Protein AF-A0A3Q0SW64-F1 (afdb_monomer_lite)

Radius of gyration: 23.89 Å; chains: 1; bounding box: 40×80×43 Å

Structure (mmCIF, N/CA/C/O backbone):
data_AF-A0A3Q0SW64-F1
#
_entry.id   AF-A0A3Q0SW64-F1
#
loop_
_atom_site.group_PDB
_atom_site.id
_atom_site.type_symbol
_atom_site.label_atom_id
_atom_site.label_alt_id
_atom_site.label_comp_id
_atom_site.label_asym_id
_atom_site.label_entity_id
_atom_site.label_seq_id
_atom_site.pdbx_PDB_ins_code
_atom_site.Cartn_x
_atom_site.Cartn_y
_atom_site.Cartn_z
_atom_site.occupancy
_atom_site.B_iso_or_equiv
_atom_site.auth_seq_id
_atom_site.auth_comp_id
_atom_site.auth_asym_id
_atom_site.auth_atom_id
_atom_site.pdbx_PDB_model_num
ATOM 1 N N . VAL A 1 1 ? -3.469 65.722 23.971 1.00 38.22 1 VAL A N 1
ATOM 2 C CA . VAL A 1 1 ? -4.704 65.169 23.361 1.00 38.22 1 VAL A CA 1
ATOM 3 C C . VAL A 1 1 ? -4.324 64.656 21.973 1.00 38.22 1 VAL A C 1
ATOM 5 O O . VAL A 1 1 ? -4.214 65.448 21.057 1.00 38.22 1 VAL A O 1
ATOM 8 N N . VAL A 1 2 ? -3.628 63.518 21.892 1.00 38.12 2 VAL A N 1
ATOM 9 C CA . VAL A 1 2 ? -4.150 62.167 21.581 1.00 38.12 2 VAL A CA 1
ATOM 10 C C . VAL A 1 2 ? -5.033 62.142 20.322 1.00 38.12 2 VAL A C 1
ATOM 12 O O . VAL A 1 2 ? -6.051 62.822 20.286 1.00 38.12 2 VAL A O 1
ATOM 15 N N . ARG A 1 3 ? -4.676 61.239 19.392 1.00 42.00 3 ARG A N 1
ATOM 16 C CA . ARG A 1 3 ? -5.424 60.717 18.222 1.00 42.00 3 ARG A CA 1
ATOM 17 C C . ARG A 1 3 ? -5.114 61.346 16.858 1.00 42.00 3 ARG A C 1
ATOM 19 O O . ARG A 1 3 ? -5.845 62.200 16.375 1.00 42.00 3 ARG A O 1
ATOM 26 N N . LYS A 1 4 ? -4.108 60.788 16.174 1.00 42.66 4 LYS A N 1
ATOM 27 C CA . LYS A 1 4 ? -4.166 60.560 14.717 1.00 42.66 4 LYS A CA 1
ATOM 28 C C . LYS A 1 4 ? -3.189 59.450 14.310 1.00 42.66 4 LYS A C 1
ATOM 30 O O . LYS A 1 4 ? -2.171 59.694 13.684 1.00 42.66 4 LYS A O 1
ATOM 35 N N . PHE A 1 5 ? -3.462 58.231 14.772 1.00 42.81 5 PHE A N 1
ATOM 36 C CA . PHE A 1 5 ? -2.655 57.042 14.458 1.00 42.81 5 PHE A CA 1
ATOM 37 C C . PHE A 1 5 ? -3.532 55.791 14.294 1.00 42.81 5 PHE A C 1
ATOM 39 O O . PHE A 1 5 ? -3.153 54.701 14.697 1.00 42.81 5 PHE A O 1
ATOM 46 N N . GLN A 1 6 ? -4.746 55.953 13.757 1.00 43.88 6 GLN A N 1
ATOM 47 C CA . GLN A 1 6 ? -5.730 54.869 13.736 1.00 43.88 6 GLN A CA 1
ATOM 48 C C . GLN A 1 6 ? -6.630 54.893 12.491 1.00 43.88 6 GLN A C 1
ATOM 50 O O . GLN A 1 6 ? -7.815 54.659 12.625 1.00 43.88 6 GLN A O 1
ATOM 55 N N . ASP A 1 7 ? -6.108 55.169 11.291 1.00 44.50 7 ASP A N 1
ATOM 56 C CA . ASP A 1 7 ? -6.945 55.112 10.069 1.00 44.50 7 ASP A CA 1
ATOM 57 C C . ASP A 1 7 ? -6.323 54.328 8.899 1.00 44.50 7 ASP A C 1
ATOM 59 O O . ASP A 1 7 ? -6.926 54.220 7.839 1.00 44.50 7 ASP A O 1
ATOM 63 N N . TRP A 1 8 ? -5.137 53.731 9.067 1.00 40.88 8 TRP A N 1
ATOM 64 C CA . TRP A 1 8 ? -4.450 52.977 7.997 1.00 40.88 8 TRP A CA 1
ATOM 65 C C . TRP A 1 8 ? -4.261 51.483 8.301 1.00 40.88 8 TRP A C 1
ATOM 67 O O .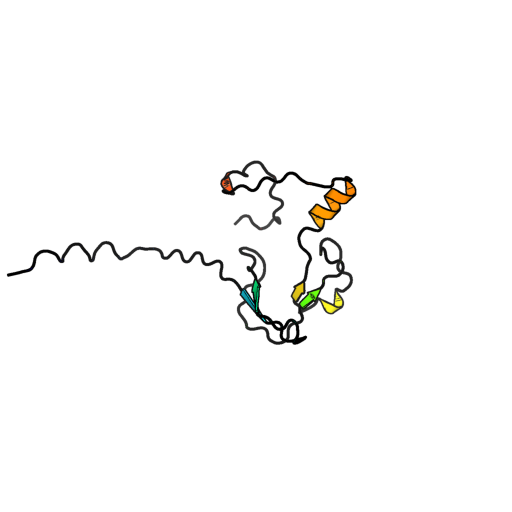 TRP A 1 8 ? -3.605 50.774 7.547 1.00 40.88 8 TRP A O 1
ATOM 77 N N . ILE A 1 9 ? -4.843 50.979 9.395 1.00 49.94 9 ILE A N 1
ATOM 78 C CA . ILE A 1 9 ? -4.679 49.576 9.826 1.00 49.94 9 ILE A CA 1
ATOM 79 C C . ILE A 1 9 ? -5.849 48.680 9.365 1.00 49.94 9 ILE A C 1
ATOM 81 O O . ILE A 1 9 ? -5.708 47.463 9.315 1.00 49.94 9 ILE A O 1
ATOM 85 N N . CYS A 1 10 ? -6.980 49.246 8.927 1.00 45.88 10 CYS A N 1
ATOM 86 C CA . CYS A 1 10 ? -8.183 48.459 8.610 1.00 45.88 10 CYS A CA 1
ATOM 87 C C . CYS A 1 10 ? -8.371 48.072 7.130 1.00 45.88 10 CYS A C 1
ATOM 89 O O . CYS A 1 10 ? -9.296 47.323 6.834 1.00 45.88 10 CYS A O 1
ATOM 91 N N . LEU A 1 11 ? -7.527 48.527 6.196 1.00 44.59 11 LEU A N 1
ATOM 92 C CA . LEU A 1 11 ? -7.726 48.269 4.754 1.00 44.59 11 LEU A CA 1
ATOM 93 C C . LEU A 1 11 ? -6.774 47.232 4.134 1.00 44.59 11 LEU A C 1
ATOM 95 O O . LEU A 1 11 ? -6.936 46.896 2.967 1.00 44.59 11 LEU A O 1
ATOM 99 N N . PHE A 1 12 ? -5.839 46.667 4.904 1.00 42.22 12 PHE A N 1
ATOM 100 C CA . PHE A 1 12 ? -4.892 45.650 4.412 1.00 42.22 12 PHE A CA 1
ATOM 101 C C . PHE A 1 12 ? -5.067 44.249 5.020 1.00 42.22 12 PHE A C 1
ATOM 103 O O . PHE A 1 12 ? -4.293 43.350 4.707 1.00 42.22 12 PHE A O 1
ATOM 110 N N . LEU A 1 13 ? -6.091 44.025 5.852 1.00 49.62 13 LEU A N 1
ATOM 111 C CA . LEU A 1 13 ? -6.306 42.734 6.528 1.00 49.62 13 LEU A CA 1
ATOM 112 C C . LEU A 1 13 ? -7.400 41.849 5.908 1.00 49.62 13 LEU A C 1
ATOM 114 O O . LEU A 1 13 ? -7.662 40.764 6.415 1.00 49.62 13 LEU A O 1
ATOM 118 N N . PHE A 1 14 ? -7.994 42.240 4.779 1.00 46.38 14 PHE A N 1
ATOM 119 C CA . PHE A 1 14 ? -8.958 41.405 4.052 1.00 46.38 14 PHE A CA 1
ATOM 120 C C . PHE A 1 14 ? -8.417 41.011 2.678 1.00 46.38 14 PHE A C 1
ATOM 122 O O . PHE A 1 14 ? -8.789 41.591 1.664 1.00 46.38 14 PHE A O 1
ATOM 129 N N . ARG A 1 15 ? -7.498 40.039 2.672 1.00 52.62 15 ARG A N 1
ATOM 130 C CA . ARG A 1 15 ? -7.284 39.007 1.633 1.00 52.62 15 ARG A CA 1
ATOM 131 C C . ARG A 1 15 ? -5.957 38.291 1.904 1.00 52.62 15 ARG A C 1
ATOM 133 O O . ARG A 1 15 ? -5.083 38.226 1.048 1.00 52.62 15 ARG A O 1
ATOM 140 N N . LEU A 1 16 ? -5.814 37.705 3.093 1.00 45.22 16 LEU A N 1
ATOM 141 C CA . LEU A 1 16 ? -5.035 36.474 3.153 1.00 45.22 16 LEU A CA 1
ATOM 142 C C . LEU A 1 16 ? -5.962 35.401 2.574 1.00 45.22 16 LEU A C 1
ATOM 144 O O . LEU A 1 16 ? -6.964 35.086 3.221 1.00 45.22 16 LEU A O 1
ATOM 148 N N . PRO A 1 17 ? -5.698 34.816 1.392 1.00 49.97 17 PRO A N 1
ATOM 149 C CA . PRO A 1 17 ? -6.119 33.447 1.239 1.00 49.97 17 PRO A CA 1
ATOM 150 C C . PRO A 1 17 ? -5.285 32.715 2.288 1.00 49.97 17 PRO A C 1
ATOM 152 O O . PRO A 1 17 ? -4.078 32.535 2.121 1.00 49.97 17 PRO A O 1
ATOM 155 N N . LEU A 1 18 ? -5.905 32.321 3.403 1.00 49.47 18 LEU A N 1
ATOM 156 C CA . LEU A 1 18 ? -5.464 31.095 4.047 1.00 49.47 18 LEU A CA 1
ATOM 157 C C . LEU A 1 18 ? -5.682 30.015 2.984 1.00 49.47 18 LEU A C 1
ATOM 159 O O . LEU A 1 18 ? -6.727 29.375 2.916 1.00 49.47 18 LEU A O 1
ATOM 163 N N . GLY A 1 19 ? -4.706 29.881 2.088 1.00 48.84 19 GLY A N 1
ATOM 164 C CA . GLY A 1 19 ? -4.472 28.675 1.331 1.00 48.84 19 GLY A CA 1
ATOM 165 C C . GLY A 1 19 ? -4.091 27.624 2.355 1.00 48.84 19 GLY A C 1
ATOM 166 O O . GLY A 1 19 ? -2.917 27.319 2.537 1.00 48.84 19 GLY A O 1
ATOM 167 N N . LEU A 1 20 ? -5.097 27.115 3.062 1.00 41.88 20 LEU A N 1
ATOM 168 C CA . LEU A 1 20 ? -5.070 25.851 3.771 1.00 41.88 20 LEU A CA 1
ATOM 169 C C . LEU A 1 20 ? -4.978 24.776 2.680 1.00 41.88 20 LEU A C 1
ATOM 171 O O . LEU A 1 20 ? -5.930 24.068 2.380 1.00 41.88 20 LEU A O 1
ATOM 175 N N . GLY A 1 21 ? -3.812 24.695 2.035 1.00 47.97 21 GLY A N 1
ATOM 176 C CA . GLY A 1 21 ? -3.375 23.507 1.320 1.00 47.97 21 GLY A CA 1
ATOM 177 C C . GLY A 1 21 ? -3.049 22.452 2.364 1.00 47.97 21 GLY A C 1
ATOM 178 O O . GLY A 1 21 ? -1.880 22.175 2.624 1.00 47.97 21 GLY A O 1
ATOM 179 N N . VAL A 1 22 ? -4.072 21.944 3.047 1.00 50.75 22 VAL A N 1
ATOM 180 C CA . VAL A 1 22 ? -3.895 20.901 4.050 1.00 50.75 22 VAL A CA 1
ATOM 181 C C . VAL A 1 22 ? -3.919 19.587 3.302 1.00 50.75 22 VAL A C 1
ATOM 183 O O . VAL A 1 22 ? -4.954 19.159 2.803 1.00 50.75 22 VAL A O 1
ATOM 186 N N . ASN A 1 23 ? -2.758 18.944 3.214 1.00 55.03 23 ASN A N 1
ATOM 187 C CA . ASN A 1 23 ? -2.723 17.497 3.071 1.00 55.03 23 ASN A CA 1
ATOM 188 C C . ASN A 1 23 ? -3.350 16.935 4.352 1.00 55.03 23 ASN A C 1
ATOM 190 O O . ASN A 1 23 ? -2.654 16.748 5.351 1.00 55.03 23 ASN A O 1
ATOM 194 N N . GLU A 1 24 ? -4.672 16.800 4.365 1.00 71.88 24 GLU A N 1
ATOM 195 C CA . GLU A 1 24 ? -5.421 16.331 5.523 1.00 71.88 24 GLU A CA 1
ATOM 196 C C . GLU A 1 24 ? -5.079 14.851 5.712 1.00 71.88 24 GLU A C 1
ATOM 198 O O . GLU A 1 24 ? -5.494 13.980 4.946 1.00 71.88 24 GLU A O 1
ATOM 203 N N . LEU A 1 25 ? -4.177 14.584 6.658 1.00 78.25 25 LEU A N 1
ATOM 204 C CA . LEU A 1 25 ? -3.781 13.226 6.999 1.00 78.25 25 LEU A CA 1
ATOM 205 C C . LEU A 1 25 ? -4.999 12.501 7.567 1.00 78.25 25 LEU A C 1
ATOM 207 O O . LEU A 1 25 ? -5.682 13.009 8.456 1.00 78.25 25 LEU A O 1
ATOM 211 N N . LEU A 1 26 ? -5.237 11.296 7.068 1.00 82.94 26 LEU A N 1
ATOM 212 C CA . LEU A 1 26 ? -6.186 10.367 7.654 1.00 82.94 26 LEU A CA 1
ATOM 213 C C . LEU A 1 26 ? -5.522 9.660 8.829 1.00 82.94 26 LEU A C 1
ATOM 215 O O . LEU A 1 26 ? -4.329 9.359 8.791 1.00 82.94 26 LEU A O 1
ATOM 219 N N . TYR A 1 27 ? -6.307 9.361 9.856 1.00 87.31 27 TYR A N 1
ATOM 220 C CA . TYR A 1 27 ? -5.854 8.598 11.009 1.00 87.31 27 TYR A CA 1
ATOM 221 C C . TYR A 1 27 ? -6.729 7.363 11.168 1.00 87.31 27 TYR A C 1
ATOM 223 O O . TYR A 1 27 ? -7.950 7.452 11.059 1.00 87.31 27 TYR A O 1
ATOM 231 N N . PHE A 1 28 ? -6.113 6.217 11.432 1.00 88.38 28 PHE A N 1
ATOM 232 C CA . PHE A 1 28 ? -6.829 4.977 11.713 1.00 88.38 28 PHE A CA 1
ATOM 233 C C . PHE A 1 28 ? -6.209 4.281 12.918 1.00 88.38 28 PHE A C 1
ATOM 235 O O . PHE A 1 28 ? -4.996 4.331 13.131 1.00 88.38 28 PHE A O 1
ATOM 242 N N . ARG A 1 29 ? -7.050 3.645 13.732 1.00 88.00 29 ARG A N 1
ATOM 243 C CA . ARG A 1 29 ? -6.626 2.899 14.916 1.00 88.00 29 ARG A CA 1
ATOM 244 C C . ARG A 1 29 ? -6.778 1.411 14.651 1.00 88.00 29 ARG A C 1
ATOM 246 O O . ARG A 1 29 ? -7.825 0.975 14.185 1.00 88.00 29 ARG A O 1
ATOM 253 N N . VAL A 1 30 ? -5.762 0.633 15.001 1.00 89.62 30 VAL A N 1
ATOM 254 C CA . VAL A 1 30 ? -5.890 -0.827 15.024 1.00 89.62 30 VAL A CA 1
ATOM 255 C C . VAL A 1 30 ? -6.569 -1.227 16.336 1.00 89.62 30 VAL A C 1
ATOM 257 O O . VAL A 1 30 ? -6.147 -0.805 17.408 1.00 89.62 30 VAL A O 1
ATOM 260 N N . ILE A 1 31 ? -7.664 -1.985 16.257 1.00 89.12 31 ILE A N 1
ATOM 261 C CA . ILE A 1 31 ? -8.439 -2.410 17.439 1.00 89.12 31 ILE A CA 1
ATOM 262 C C . ILE A 1 31 ? -7.957 -3.778 17.946 1.00 89.12 31 ILE A C 1
ATOM 264 O O . ILE A 1 31 ? -7.966 -4.026 19.148 1.00 89.12 31 ILE A O 1
ATOM 268 N N . SER A 1 32 ? -7.506 -4.657 17.046 1.00 89.25 32 SER A N 1
ATOM 269 C CA . SER A 1 32 ? -7.046 -6.011 17.366 1.00 89.25 32 SER A CA 1
ATOM 270 C C . SER A 1 32 ? -5.901 -6.438 16.436 1.00 89.25 32 SER A C 1
ATOM 272 O O . SER A 1 32 ? -5.980 -6.146 15.238 1.00 89.25 32 SER A O 1
ATOM 274 N N . PRO A 1 33 ? -4.870 -7.147 16.939 1.00 89.31 33 PRO A N 1
ATOM 275 C CA . PRO A 1 33 ? -4.636 -7.507 18.343 1.00 89.31 33 PRO A CA 1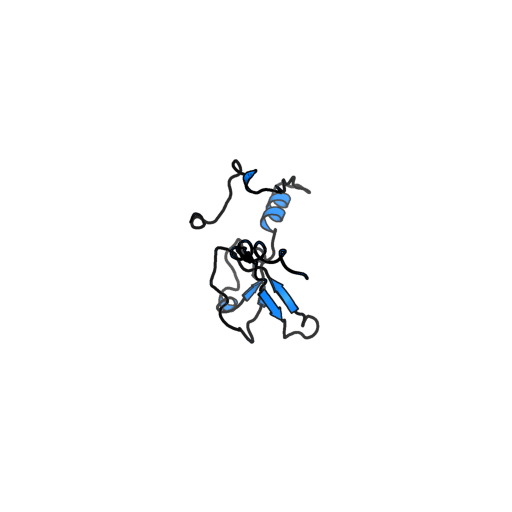
ATOM 276 C C . PRO A 1 33 ? -4.177 -6.307 19.193 1.00 89.31 33 PRO A C 1
ATOM 278 O O . PRO A 1 33 ? -3.603 -5.354 18.669 1.00 89.31 33 PRO A O 1
ATOM 281 N N . GLU A 1 34 ? -4.424 -6.356 20.508 1.00 84.25 34 GLU A N 1
ATOM 282 C CA . GLU A 1 34 ? -4.157 -5.238 21.438 1.00 84.25 34 GLU A CA 1
ATOM 283 C C . GLU A 1 34 ? -2.684 -4.787 21.428 1.00 84.25 34 GLU A C 1
ATOM 285 O O . GLU A 1 34 ? -2.397 -3.600 21.562 1.00 84.25 34 GLU A O 1
ATOM 290 N N . GLU A 1 35 ? -1.756 -5.711 21.163 1.00 86.25 35 GLU A N 1
ATOM 291 C CA . GLU A 1 35 ? -0.311 -5.454 21.095 1.00 86.25 35 GLU A CA 1
ATOM 292 C C . GLU A 1 35 ? 0.083 -4.403 20.044 1.00 86.25 35 GLU A C 1
ATOM 294 O O . GLU A 1 35 ? 1.045 -3.664 20.236 1.00 86.25 35 GLU A O 1
ATOM 299 N N . ILE A 1 36 ? -0.675 -4.295 18.949 1.00 85.38 36 ILE A N 1
ATOM 300 C CA . ILE A 1 36 ? -0.429 -3.314 17.880 1.00 85.38 36 ILE A CA 1
ATOM 301 C C . ILE A 1 36 ? -1.531 -2.255 17.800 1.00 85.38 36 ILE A C 1
ATOM 303 O O . ILE A 1 36 ? -1.687 -1.609 16.763 1.00 85.38 36 ILE A O 1
ATOM 307 N N . GLY A 1 37 ? -2.285 -2.067 18.888 1.00 85.00 37 GLY A N 1
ATOM 308 C CA . GLY A 1 37 ? -3.482 -1.229 18.972 1.00 85.00 37 GLY A CA 1
ATOM 309 C C . GLY A 1 37 ? -3.248 0.289 18.932 1.00 85.00 37 GLY A C 1
ATOM 310 O O . GLY A 1 37 ? -3.878 1.044 19.679 1.00 85.00 37 GLY A O 1
ATOM 311 N N . TYR A 1 38 ? -2.316 0.744 18.095 1.00 88.31 38 TYR A N 1
ATOM 312 C CA . TYR A 1 38 ? -1.880 2.131 17.977 1.00 88.31 38 TYR A CA 1
ATOM 313 C C . TYR A 1 38 ? -2.697 2.922 16.949 1.00 88.31 38 TYR A C 1
ATOM 315 O O . TYR A 1 38 ? -3.430 2.369 16.123 1.00 88.31 38 TYR A O 1
ATOM 323 N N . LEU A 1 39 ? -2.551 4.248 17.013 1.00 89.25 39 LEU A N 1
ATOM 324 C CA . LEU A 1 39 ? -3.049 5.175 16.005 1.00 89.25 39 LEU A CA 1
ATOM 325 C C . LEU A 1 39 ? -1.978 5.380 14.931 1.00 89.25 39 LEU A C 1
ATOM 327 O O . LEU A 1 39 ? -0.851 5.772 15.234 1.00 89.25 39 LEU A O 1
ATOM 331 N N . PHE A 1 40 ? -2.351 5.162 13.680 1.00 89.31 40 PHE A N 1
ATOM 332 C CA . PHE A 1 40 ? -1.500 5.346 12.514 1.00 89.31 40 PHE A CA 1
ATOM 333 C C . PHE A 1 40 ? -2.015 6.506 11.668 1.00 89.31 40 PHE A C 1
ATOM 335 O O . PHE A 1 40 ? -3.221 6.745 11.601 1.00 89.31 40 PHE A O 1
ATOM 342 N N . SER A 1 41 ? -1.099 7.214 11.007 1.00 88.81 41 SER A N 1
ATOM 343 C CA . SER A 1 41 ? -1.430 8.245 10.027 1.00 88.81 41 SER A CA 1
ATOM 344 C C . SER A 1 41 ? -1.202 7.739 8.604 1.00 88.81 41 SER A C 1
ATOM 346 O O . SER A 1 41 ? -0.259 6.997 8.319 1.00 88.81 41 SER A O 1
ATOM 348 N N . ALA A 1 42 ? -2.076 8.151 7.694 1.00 85.94 42 ALA A N 1
ATOM 349 C CA . ALA A 1 42 ? -2.008 7.842 6.278 1.00 85.94 42 ALA A CA 1
ATOM 350 C C . ALA A 1 42 ? -2.289 9.102 5.460 1.00 85.94 42 ALA A C 1
ATOM 352 O O . ALA A 1 42 ? -3.170 9.894 5.780 1.00 85.94 42 ALA A O 1
ATOM 353 N N . ALA A 1 43 ? -1.543 9.279 4.373 1.00 86.19 43 ALA A N 1
ATOM 354 C CA . ALA A 1 43 ? -1.839 10.315 3.397 1.00 86.19 43 ALA A CA 1
ATOM 355 C C . ALA A 1 43 ? -2.824 9.749 2.363 1.00 86.19 43 ALA A C 1
ATOM 357 O O . ALA A 1 43 ? -2.471 8.769 1.692 1.00 86.19 43 ALA A O 1
ATOM 358 N N . PRO A 1 44 ? -4.032 10.325 2.222 1.00 83.75 44 PRO A N 1
ATOM 359 C CA . PRO A 1 44 ? -4.923 9.945 1.142 1.00 83.75 44 PRO A CA 1
ATOM 360 C C . PRO A 1 44 ? -4.288 10.269 -0.208 1.00 83.75 44 PRO A C 1
ATOM 362 O O . PRO A 1 44 ? -3.441 11.156 -0.349 1.00 83.75 44 PRO A O 1
ATOM 365 N N . ALA A 1 45 ? -4.718 9.526 -1.217 1.00 81.00 45 ALA A N 1
ATOM 366 C CA . ALA A 1 45 ? -4.414 9.855 -2.591 1.00 81.00 45 ALA A CA 1
ATOM 367 C C . ALA A 1 45 ? -5.007 11.226 -2.932 1.00 81.00 45 ALA A C 1
ATOM 369 O O . ALA A 1 45 ? -6.177 11.487 -2.669 1.00 81.00 45 ALA A O 1
ATOM 370 N N . LYS A 1 46 ? -4.179 12.102 -3.502 1.00 74.94 46 LYS A N 1
ATOM 371 C CA . LYS A 1 46 ? -4.574 13.480 -3.795 1.00 74.94 46 LYS A CA 1
ATOM 372 C C . LYS A 1 46 ? -5.628 13.556 -4.905 1.00 74.94 46 LYS A C 1
ATOM 374 O O . LYS A 1 46 ? -6.595 14.293 -4.773 1.00 74.94 46 LYS A O 1
ATOM 379 N N . ASP A 1 47 ? -5.438 12.756 -5.957 1.00 72.19 47 ASP A N 1
ATOM 380 C CA . ASP A 1 47 ? -6.163 12.896 -7.228 1.00 72.19 47 ASP A CA 1
ATOM 381 C C . ASP A 1 47 ? -6.797 11.571 -7.709 1.00 72.19 47 ASP A C 1
ATOM 383 O O . ASP A 1 47 ? -7.200 11.445 -8.864 1.00 72.19 47 ASP A O 1
ATOM 387 N N . PHE A 1 48 ? -6.849 10.538 -6.860 1.00 75.38 48 PHE A N 1
ATOM 388 C CA . PHE A 1 48 ? -7.445 9.247 -7.221 1.00 75.38 48 PHE A CA 1
ATOM 389 C C . PHE A 1 48 ? -8.111 8.553 -6.029 1.00 75.38 48 PHE A C 1
ATOM 391 O O . PHE A 1 48 ? -7.732 8.765 -4.883 1.00 75.38 48 PHE A O 1
ATOM 398 N N . GLY A 1 49 ? -9.076 7.676 -6.312 1.00 76.12 49 GLY A N 1
ATOM 399 C CA . GLY A 1 49 ? -9.849 6.960 -5.293 1.00 76.12 49 GLY A CA 1
ATOM 400 C C . GLY A 1 49 ? -11.169 7.653 -4.942 1.00 76.12 49 GLY A C 1
ATOM 401 O O . GLY A 1 49 ? -11.636 8.526 -5.667 1.00 76.12 49 GLY A O 1
ATOM 402 N N . GLY A 1 50 ? -11.795 7.209 -3.852 1.00 73.75 50 GLY A N 1
ATOM 403 C CA . GLY A 1 50 ? -13.004 7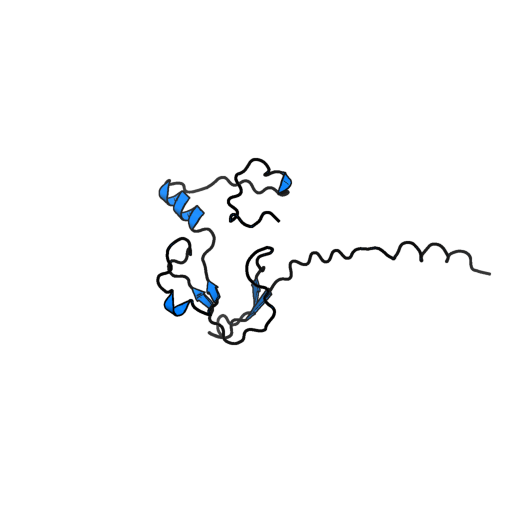.819 -3.296 1.00 73.75 50 GLY A CA 1
ATOM 404 C C . GLY A 1 50 ? -12.682 8.763 -2.139 1.00 73.75 50 GLY A C 1
ATOM 405 O O . GLY A 1 50 ? -11.618 8.681 -1.528 1.00 73.75 50 GLY A O 1
ATOM 406 N N . THR A 1 51 ? -13.616 9.651 -1.811 1.00 70.00 51 THR A N 1
ATOM 407 C CA . THR A 1 51 ? -13.509 10.497 -0.619 1.00 70.00 51 THR A CA 1
ATOM 408 C C . THR A 1 51 ? -13.842 9.676 0.629 1.00 70.00 51 THR A C 1
ATOM 410 O O . THR A 1 51 ? -14.870 9.002 0.681 1.00 70.00 51 THR A O 1
ATOM 413 N N . PHE A 1 52 ? -12.996 9.745 1.659 1.00 71.44 52 PHE A N 1
ATOM 414 C CA . PHE A 1 52 ? -13.281 9.150 2.968 1.00 71.44 52 PHE A CA 1
ATOM 415 C C . PHE A 1 52 ? -14.268 10.044 3.733 1.00 71.44 52 PHE A C 1
ATOM 417 O O . PHE A 1 52 ? -13.870 10.873 4.543 1.00 71.44 52 PHE A O 1
ATOM 424 N N . THR A 1 53 ? -15.561 9.926 3.428 1.00 68.12 53 THR A N 1
ATOM 425 C CA . THR A 1 53 ? -16.621 10.772 4.013 1.00 68.12 53 THR A CA 1
ATOM 426 C C . THR A 1 53 ? -17.300 10.169 5.243 1.00 68.12 53 THR A C 1
ATOM 428 O O . THR A 1 53 ? -18.159 10.816 5.836 1.00 68.12 53 THR A O 1
ATOM 431 N N . SER A 1 54 ? -16.967 8.933 5.616 1.00 69.38 54 SER A N 1
ATOM 432 C CA . SER A 1 54 ? -17.627 8.181 6.690 1.00 69.38 54 SER A CA 1
ATOM 433 C C . SER A 1 54 ? -16.624 7.545 7.649 1.00 69.38 54 SER A C 1
ATOM 435 O O . SER A 1 54 ? -15.515 7.184 7.255 1.00 69.38 54 SER A O 1
ATOM 437 N N . PHE A 1 55 ? -17.044 7.381 8.906 1.00 75.38 55 PHE A N 1
ATOM 438 C CA . PHE A 1 55 ? -16.348 6.546 9.881 1.00 75.38 55 PHE A CA 1
ATOM 439 C C . PHE A 1 55 ? -16.608 5.073 9.551 1.00 75.38 55 PHE A C 1
ATOM 441 O O . PHE A 1 55 ? -17.758 4.674 9.373 1.00 75.38 55 PHE A O 1
ATOM 448 N N . TYR A 1 56 ? -15.537 4.291 9.437 1.00 75.31 56 TYR A N 1
ATOM 449 C CA . TYR A 1 56 ? -15.592 2.854 9.191 1.00 75.31 56 TYR A CA 1
ATOM 450 C C . TYR A 1 56 ? -15.109 2.136 10.451 1.00 75.31 56 TYR A C 1
ATOM 452 O O . TYR A 1 56 ? -13.906 2.086 10.701 1.00 75.31 56 TYR A O 1
ATOM 460 N N . ASP A 1 57 ? -16.041 1.600 11.233 1.00 71.69 57 ASP A N 1
ATOM 461 C CA . ASP A 1 57 ? -15.721 0.720 12.356 1.00 71.69 57 ASP A CA 1
ATOM 462 C C . ASP A 1 57 ? -15.681 -0.739 11.865 1.00 71.69 57 ASP A C 1
ATOM 464 O O . ASP A 1 57 ? -16.462 -1.136 11.003 1.00 71.69 57 ASP A O 1
ATOM 468 N N . GLU A 1 58 ? -14.736 -1.526 12.391 1.00 81.44 58 GLU A N 1
ATOM 469 C CA . GLU A 1 58 ? -14.593 -2.979 12.148 1.00 81.44 58 GLU A CA 1
ATOM 470 C C . GLU A 1 58 ? -14.164 -3.427 10.733 1.00 81.44 58 GLU A C 1
ATOM 472 O O . GLU A 1 58 ? -14.353 -4.582 10.352 1.00 81.44 58 GLU A O 1
ATOM 477 N N . ILE A 1 59 ? -13.501 -2.568 9.954 1.00 89.06 59 ILE A N 1
ATOM 478 C CA . ILE A 1 59 ? -12.885 -2.992 8.687 1.00 89.06 59 ILE A CA 1
ATOM 479 C C . ILE A 1 59 ? -11.537 -3.702 8.912 1.00 89.06 59 ILE A C 1
ATOM 481 O O . ILE A 1 59 ? -10.684 -3.236 9.669 1.00 89.06 59 ILE A O 1
ATOM 485 N N . PHE A 1 60 ? -11.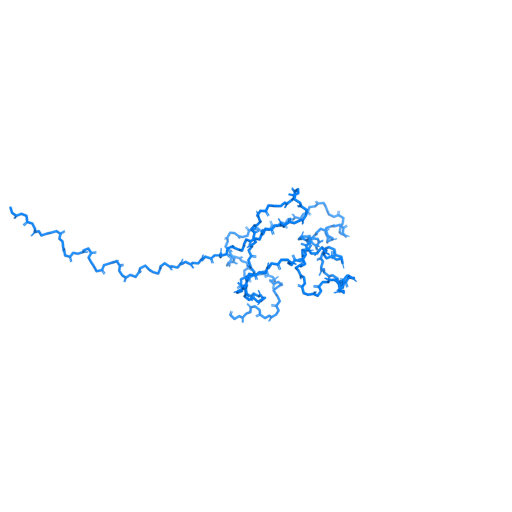309 -4.827 8.226 1.00 90.69 60 PHE A N 1
ATOM 486 C CA . PHE A 1 60 ? -10.042 -5.562 8.310 1.00 90.69 60 PHE A CA 1
ATOM 487 C C . PHE A 1 60 ? -8.992 -4.960 7.380 1.00 90.69 60 PHE A C 1
ATOM 489 O O . PHE A 1 60 ? -9.260 -4.691 6.206 1.00 90.69 60 PHE A O 1
ATOM 496 N N . LEU A 1 61 ? -7.776 -4.828 7.910 1.00 91.00 61 LEU A N 1
ATOM 497 C CA . LEU A 1 61 ? -6.570 -4.550 7.144 1.00 91.00 61 LEU A CA 1
ATOM 498 C C . LEU A 1 61 ? -5.937 -5.883 6.717 1.00 91.00 61 LEU A C 1
ATOM 500 O O . LEU A 1 61 ? -5.313 -6.567 7.528 1.00 91.00 61 LEU A O 1
ATOM 504 N N . VAL A 1 62 ? -6.121 -6.269 5.455 1.00 94.06 62 VAL A N 1
ATOM 505 C CA . VAL A 1 62 ? -5.719 -7.577 4.915 1.00 94.06 62 VAL A CA 1
ATOM 506 C C . VAL A 1 62 ? -4.464 -7.426 4.051 1.00 94.06 62 VAL A C 1
ATOM 508 O O . VAL A 1 62 ? -4.464 -6.606 3.132 1.00 94.06 62 VAL A O 1
ATOM 511 N N . PRO A 1 63 ? -3.386 -8.199 4.278 1.00 92.94 63 PRO A N 1
ATOM 512 C CA . PRO A 1 63 ? -2.223 -8.169 3.396 1.00 92.94 63 PRO A CA 1
ATOM 513 C C . PRO A 1 63 ? -2.568 -8.710 2.002 1.00 92.94 63 PRO A C 1
ATOM 515 O O . PRO A 1 63 ? -3.243 -9.733 1.858 1.00 92.94 63 PRO A O 1
ATOM 518 N N . ALA A 1 64 ? -2.087 -8.031 0.963 1.00 93.69 64 ALA A N 1
ATOM 519 C CA . ALA A 1 64 ? -2.198 -8.520 -0.405 1.00 93.69 64 ALA A CA 1
ATOM 520 C C . ALA A 1 64 ? -1.353 -9.790 -0.605 1.00 93.69 64 ALA A C 1
ATOM 522 O O . ALA A 1 64 ? -0.216 -9.863 -0.137 1.00 93.69 64 ALA A O 1
ATOM 523 N N . ASP A 1 65 ? -1.874 -10.764 -1.356 1.00 92.38 65 ASP A N 1
ATOM 524 C CA . ASP A 1 65 ? -1.087 -11.881 -1.887 1.00 92.38 65 ASP A CA 1
ATOM 525 C C . ASP A 1 65 ? -1.159 -11.868 -3.424 1.00 92.38 65 ASP A C 1
ATOM 527 O O . ASP A 1 65 ? -2.225 -12.143 -3.980 1.00 92.38 65 ASP A O 1
ATOM 531 N N . PRO A 1 66 ? -0.068 -11.541 -4.140 1.00 91.94 66 PRO A N 1
ATOM 532 C CA . PRO A 1 66 ? 1.273 -11.271 -3.618 1.00 91.94 66 PRO A CA 1
ATOM 533 C C . PRO A 1 66 ? 1.407 -9.858 -3.015 1.00 91.94 66 PRO A C 1
ATOM 535 O O . PRO A 1 66 ? 0.758 -8.914 -3.468 1.00 91.94 66 PRO A O 1
ATOM 538 N N . ALA A 1 67 ? 2.295 -9.704 -2.022 1.00 89.69 67 ALA A N 1
ATOM 539 C CA . ALA A 1 67 ? 2.449 -8.475 -1.225 1.00 89.69 67 ALA A CA 1
ATOM 540 C C . ALA A 1 67 ? 2.769 -7.216 -2.043 1.00 89.69 67 ALA A C 1
ATOM 542 O O . ALA A 1 67 ? 2.515 -6.103 -1.592 1.00 89.69 67 ALA A O 1
ATOM 543 N N . ASP A 1 68 ? 3.307 -7.371 -3.252 1.00 86.25 68 ASP A N 1
ATOM 544 C CA . ASP A 1 68 ? 3.642 -6.258 -4.133 1.00 86.25 68 ASP A CA 1
ATOM 545 C C . ASP A 1 68 ? 2.443 -5.697 -4.906 1.00 86.25 68 ASP A C 1
ATOM 547 O O . ASP A 1 68 ? 2.576 -4.644 -5.527 1.00 86.25 68 ASP A O 1
ATOM 551 N N . GLY A 1 69 ? 1.302 -6.396 -4.931 1.00 86.75 69 GLY A N 1
ATOM 552 C CA . GLY A 1 69 ? 0.084 -5.951 -5.618 1.00 86.75 69 GLY A CA 1
ATOM 553 C C . GLY A 1 69 ? 0.235 -5.711 -7.129 1.00 86.75 69 GLY A C 1
ATOM 554 O O . GLY A 1 69 ? -0.668 -5.168 -7.754 1.00 86.75 69 GLY A O 1
ATOM 555 N N . CYS A 1 70 ? 1.371 -6.080 -7.736 1.00 86.25 70 CYS A N 1
ATOM 556 C CA . CYS A 1 70 ? 1.651 -5.829 -9.155 1.00 86.25 70 CYS A CA 1
ATOM 557 C C . CYS A 1 70 ? 1.144 -6.949 -10.070 1.00 86.25 70 CYS A C 1
ATOM 559 O O . CYS A 1 70 ? 1.179 -6.810 -11.289 1.00 86.25 70 CYS A O 1
ATOM 561 N N . SER A 1 71 ? 0.769 -8.092 -9.499 1.00 87.25 71 SER A N 1
ATOM 562 C CA . SER A 1 71 ? 0.239 -9.256 -10.214 1.00 87.25 71 SER A CA 1
ATOM 563 C C . SER A 1 71 ? -1.199 -9.522 -9.785 1.00 87.25 71 SER A C 1
ATOM 565 O O . SER A 1 71 ? -1.710 -8.889 -8.862 1.00 87.25 71 SER A O 1
ATOM 567 N N . ASP A 1 72 ? -1.842 -10.483 -10.440 1.00 89.62 72 ASP A N 1
ATOM 568 C CA . ASP A 1 72 ? -3.174 -10.927 -10.058 1.00 89.62 72 ASP A CA 1
ATOM 569 C C . ASP A 1 72 ? -3.214 -11.370 -8.589 1.00 89.62 72 ASP A C 1
ATOM 571 O O . ASP A 1 72 ? -2.469 -12.257 -8.170 1.00 89.62 72 ASP A O 1
ATOM 575 N N . MET A 1 73 ? -4.106 -10.745 -7.814 1.00 89.81 73 MET A N 1
ATOM 576 C CA . MET A 1 73 ? -4.301 -11.094 -6.407 1.00 89.81 73 MET A CA 1
ATOM 577 C C . MET A 1 73 ? -4.862 -12.513 -6.300 1.00 89.81 73 MET A C 1
ATOM 579 O O . MET A 1 73 ? -5.798 -12.859 -7.024 1.00 89.81 73 MET A O 1
ATOM 583 N N . LYS A 1 74 ? -4.293 -13.323 -5.407 1.00 91.25 74 LYS A N 1
ATOM 584 C CA . LYS A 1 74 ? -4.711 -14.705 -5.144 1.00 91.25 74 LYS A CA 1
ATOM 585 C C . LYS A 1 74 ? -5.831 -14.778 -4.118 1.00 91.25 74 LYS A C 1
ATOM 587 O O . LYS A 1 74 ? -6.715 -15.611 -4.241 1.00 91.25 74 LYS A O 1
ATOM 592 N N . ASN A 1 75 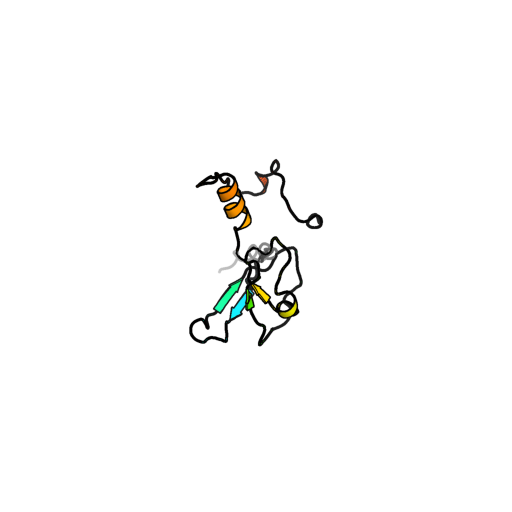? -5.826 -13.878 -3.140 1.00 92.44 75 ASN A N 1
ATOM 593 C CA . ASN A 1 75 ? -6.791 -13.838 -2.044 1.00 92.44 75 ASN A CA 1
ATOM 594 C C . ASN A 1 75 ? -8.014 -12.948 -2.334 1.00 92.44 75 ASN A C 1
ATOM 596 O O . ASN A 1 75 ? -8.602 -12.409 -1.401 1.00 92.44 75 ASN A O 1
ATOM 600 N N . ARG A 1 76 ? -8.412 -12.800 -3.609 1.00 87.56 76 ARG A N 1
ATOM 601 C CA . ARG A 1 76 ? -9.488 -11.888 -4.065 1.00 87.56 76 ARG A CA 1
ATOM 602 C C . ARG A 1 76 ? -10.782 -12.010 -3.273 1.00 87.56 76 ARG A C 1
ATOM 604 O O . ARG A 1 76 ? -11.418 -10.992 -3.026 1.00 87.56 76 ARG A O 1
ATOM 611 N N . ASP A 1 77 ? -11.128 -13.223 -2.864 1.00 90.81 77 ASP A N 1
ATOM 612 C CA . ASP A 1 77 ? -12.363 -13.516 -2.136 1.00 90.81 77 ASP A CA 1
ATOM 613 C C . ASP A 1 77 ? -12.423 -12.797 -0.778 1.00 90.81 77 ASP A C 1
ATOM 615 O O . ASP A 1 77 ? -13.493 -12.403 -0.333 1.00 90.81 77 ASP A O 1
ATOM 619 N N . ILE A 1 78 ? -11.267 -12.567 -0.144 1.00 89.62 78 ILE A N 1
ATOM 620 C CA . ILE A 1 78 ? -11.140 -11.919 1.174 1.00 89.62 78 ILE A CA 1
ATOM 621 C C . ILE A 1 78 ? -10.990 -10.395 1.034 1.00 89.62 78 ILE A C 1
ATOM 623 O O . ILE A 1 78 ? -11.241 -9.645 1.971 1.00 89.62 78 ILE A O 1
ATOM 627 N N . LEU A 1 79 ? -10.559 -9.918 -0.136 1.00 90.56 79 LEU A N 1
ATOM 628 C CA . LEU A 1 79 ? -10.235 -8.506 -0.355 1.00 90.56 79 LEU A CA 1
ATOM 629 C C . LEU A 1 79 ? -11.471 -7.635 -0.604 1.00 90.56 79 LEU A C 1
ATOM 631 O O . LEU A 1 79 ? -11.394 -6.413 -0.483 1.00 90.56 79 LEU A O 1
ATOM 635 N N . GLN A 1 80 ? -12.605 -8.233 -0.974 1.00 87.69 80 GLN A N 1
ATOM 636 C CA . GLN A 1 80 ? -13.822 -7.476 -1.255 1.00 87.69 80 GLN A CA 1
ATOM 637 C C . GLN A 1 80 ? -14.355 -6.807 0.017 1.00 87.69 80 GLN A C 1
ATOM 639 O O . GLN A 1 80 ? -14.629 -7.473 1.006 1.00 87.69 80 GLN A O 1
ATOM 644 N N . GLY A 1 81 ? -14.506 -5.479 -0.025 1.00 86.25 81 GLY A N 1
ATOM 645 C CA . GLY A 1 81 ? -15.002 -4.684 1.105 1.00 86.25 81 GLY A CA 1
ATOM 646 C C . GLY A 1 81 ? -13.964 -4.378 2.188 1.00 86.25 81 GLY A C 1
ATOM 647 O O . GLY A 1 81 ? -14.283 -3.664 3.133 1.00 86.25 81 GLY A O 1
ATOM 648 N N . GLN A 1 82 ? -12.724 -4.857 2.038 1.00 90.62 82 GLN A N 1
ATOM 649 C CA . GLN A 1 82 ? -11.666 -4.714 3.040 1.00 90.62 82 GLN A CA 1
ATOM 650 C C . GLN A 1 82 ? -10.587 -3.710 2.617 1.00 90.62 82 GLN A C 1
ATOM 652 O O . GLN A 1 82 ? -10.429 -3.394 1.435 1.00 90.62 82 GLN A O 1
ATOM 657 N N . VAL A 1 83 ? -9.799 -3.225 3.585 1.00 90.25 83 VAL A N 1
ATOM 658 C CA . VAL A 1 83 ? -8.617 -2.399 3.298 1.00 90.25 83 VAL A CA 1
ATOM 659 C C . VAL A 1 83 ? -7.433 -3.314 3.032 1.00 90.25 83 VAL A C 1
ATOM 661 O O . VAL A 1 83 ? -7.102 -4.173 3.844 1.00 90.25 83 VAL A O 1
ATOM 664 N N . ILE A 1 84 ? -6.765 -3.113 1.900 1.00 92.50 84 ILE A N 1
ATOM 665 C CA . ILE A 1 84 ? -5.658 -3.965 1.469 1.00 92.50 84 ILE A CA 1
ATOM 666 C C . ILE A 1 84 ? -4.324 -3.311 1.836 1.00 92.50 84 ILE A C 1
ATOM 668 O O . ILE A 1 84 ? -4.070 -2.158 1.483 1.00 92.50 84 ILE A O 1
ATOM 672 N N . LEU A 1 85 ? -3.446 -4.063 2.498 1.00 91.62 85 LEU A N 1
ATOM 673 C CA . LEU A 1 85 ? -2.074 -3.664 2.789 1.00 91.62 85 LEU A CA 1
ATOM 674 C C . LEU A 1 85 ? -1.128 -4.175 1.694 1.00 91.62 85 LEU A C 1
ATOM 676 O O . LEU A 1 85 ? -1.027 -5.379 1.461 1.00 91.62 85 LEU A O 1
ATOM 680 N N . VAL A 1 86 ? -0.412 -3.252 1.048 1.00 91.56 86 VAL A N 1
ATOM 681 C CA . VAL A 1 86 ? 0.528 -3.537 -0.049 1.00 91.56 86 VAL A CA 1
ATOM 682 C C . VAL A 1 86 ? 1.927 -3.037 0.314 1.00 91.56 86 VAL A C 1
ATOM 684 O O . VAL A 1 86 ? 2.092 -1.921 0.815 1.00 91.56 86 VAL A O 1
ATOM 687 N N . GLU A 1 87 ? 2.948 -3.842 0.028 1.00 90.00 87 GLU A N 1
ATOM 688 C CA . GLU A 1 87 ? 4.353 -3.506 0.253 1.00 90.00 87 GLU A CA 1
ATOM 689 C C . GLU A 1 87 ? 4.878 -2.557 -0.838 1.00 90.00 87 GLU A C 1
ATOM 691 O O . GLU A 1 87 ? 4.864 -2.852 -2.038 1.00 90.00 87 GLU A O 1
ATOM 696 N N . ARG A 1 88 ? 5.385 -1.391 -0.424 1.00 87.06 88 ARG A N 1
ATOM 697 C CA . ARG A 1 88 ? 5.951 -0.395 -1.345 1.00 87.06 88 ARG A CA 1
ATOM 698 C C . ARG A 1 88 ? 7.366 -0.780 -1.785 1.00 87.06 88 ARG A C 1
ATOM 700 O O . ARG A 1 88 ? 8.154 -1.314 -1.018 1.00 87.06 88 ARG A O 1
ATOM 707 N N . GLY A 1 89 ? 7.722 -0.431 -3.023 1.00 84.06 89 GLY A N 1
ATOM 708 C CA . GLY A 1 89 ? 9.104 -0.518 -3.522 1.00 84.06 89 GLY A CA 1
ATOM 709 C C . GLY A 1 89 ? 9.528 -1.885 -4.074 1.00 84.06 89 GLY A C 1
ATOM 710 O O . GLY A 1 89 ? 10.617 -1.998 -4.644 1.00 84.06 89 GLY A O 1
ATOM 711 N N . MET A 1 90 ? 8.665 -2.904 -4.011 1.00 83.44 90 MET A N 1
ATOM 712 C CA . MET A 1 90 ? 8.985 -4.247 -4.508 1.00 83.44 90 MET A CA 1
ATOM 713 C C . MET A 1 90 ? 9.294 -4.297 -6.010 1.00 83.44 90 MET A C 1
ATOM 715 O O . MET A 1 90 ? 10.143 -5.083 -6.422 1.00 83.44 90 MET A O 1
ATOM 719 N N . MET A 1 91 ? 8.702 -3.428 -6.837 1.00 82.50 91 MET A N 1
ATOM 720 C CA . MET A 1 91 ? 9.065 -3.322 -8.261 1.00 82.50 91 MET A CA 1
ATOM 721 C C . MET A 1 91 ? 10.519 -2.887 -8.473 1.00 82.50 91 MET A C 1
ATOM 723 O O . MET A 1 91 ? 11.219 -3.467 -9.306 1.00 82.50 91 MET A O 1
ATOM 727 N N . ILE A 1 92 ? 10.990 -1.900 -7.707 1.00 87.31 92 ILE A N 1
ATOM 728 C CA . ILE A 1 92 ? 12.379 -1.428 -7.775 1.00 87.31 92 ILE A CA 1
ATOM 729 C C . ILE A 1 92 ? 13.304 -2.551 -7.301 1.00 87.31 92 ILE A C 1
ATOM 731 O O . ILE A 1 92 ? 14.245 -2.913 -8.005 1.00 87.31 92 ILE A O 1
ATOM 735 N N . ARG A 1 93 ? 12.973 -3.182 -6.167 1.00 87.94 93 ARG A N 1
ATOM 736 C CA . ARG A 1 93 ? 13.730 -4.312 -5.612 1.00 87.94 93 ARG A CA 1
ATOM 737 C C . ARG A 1 93 ? 13.829 -5.489 -6.587 1.00 87.94 93 ARG A C 1
ATOM 739 O O . ARG A 1 93 ? 14.929 -5.973 -6.837 1.00 87.94 93 ARG A O 1
ATOM 746 N N . ARG A 1 94 ? 12.711 -5.920 -7.183 1.00 85.75 94 ARG A N 1
ATOM 747 C CA . ARG A 1 94 ? 12.678 -6.998 -8.189 1.00 85.75 94 ARG A CA 1
ATOM 748 C C . ARG A 1 94 ? 13.498 -6.637 -9.424 1.00 85.75 94 ARG A C 1
ATOM 750 O O . ARG A 1 94 ? 14.175 -7.500 -9.973 1.00 85.75 94 ARG A O 1
ATOM 757 N N . SER A 1 95 ? 13.446 -5.383 -9.866 1.00 89.62 95 SER A N 1
ATOM 758 C CA . SER A 1 95 ? 14.218 -4.922 -11.026 1.00 89.62 95 SER A CA 1
ATOM 759 C C . SER A 1 95 ? 15.724 -4.956 -10.751 1.00 89.62 95 SER A C 1
ATOM 761 O O . SER A 1 95 ? 16.471 -5.462 -11.584 1.00 89.62 95 SER A O 1
ATOM 763 N N . LEU A 1 96 ? 16.152 -4.523 -9.560 1.00 93.88 96 LEU A N 1
ATOM 764 C CA . LEU A 1 96 ? 17.545 -4.613 -9.110 1.00 93.88 96 LEU A CA 1
ATOM 765 C C . LEU A 1 96 ? 18.028 -6.065 -9.007 1.00 93.88 96 LEU A C 1
ATOM 767 O O . LEU A 1 96 ? 19.069 -6.407 -9.563 1.00 93.88 96 LEU A O 1
ATOM 771 N N . GLN A 1 97 ? 17.234 -6.939 -8.382 1.00 92.94 97 GLN A N 1
ATOM 772 C CA . GLN A 1 97 ? 17.560 -8.363 -8.245 1.00 92.94 97 GLN A CA 1
ATOM 773 C C . GLN A 1 97 ? 17.708 -9.061 -9.602 1.00 92.94 97 GLN A C 1
ATOM 775 O O . GLN A 1 97 ? 18.664 -9.806 -9.803 1.00 92.94 97 GLN A O 1
ATOM 780 N N . ARG A 1 98 ? 16.797 -8.801 -10.551 1.00 93.94 98 ARG A N 1
ATOM 781 C CA . ARG A 1 98 ? 16.859 -9.383 -11.905 1.00 93.94 98 ARG A CA 1
ATOM 782 C C . ARG A 1 98 ? 18.100 -8.950 -12.684 1.00 93.94 98 ARG A C 1
ATOM 784 O O . ARG A 1 98 ? 18.576 -9.711 -13.515 1.00 93.94 98 ARG A O 1
ATOM 791 N N . GLN A 1 99 ? 18.605 -7.747 -12.426 1.00 96.12 99 GLN A N 1
ATOM 792 C CA . GLN A 1 99 ? 19.803 -7.205 -13.073 1.00 96.12 99 GLN A CA 1
ATOM 793 C C . GLN A 1 99 ? 21.086 -7.472 -12.270 1.00 96.12 99 GLN A C 1
ATOM 795 O O . GLN A 1 99 ? 22.146 -6.987 -12.651 1.00 96.12 99 GLN A O 1
ATOM 800 N N . ALA A 1 100 ? 20.998 -8.229 -11.168 1.00 95.44 100 ALA A N 1
ATOM 801 C CA . ALA A 1 100 ? 22.102 -8.481 -10.241 1.00 95.44 100 ALA A CA 1
ATOM 802 C C . ALA A 1 100 ? 22.774 -7.193 -9.715 1.00 95.44 100 ALA A C 1
ATOM 804 O O . ALA A 1 100 ? 23.980 -7.155 -9.472 1.00 95.44 100 ALA A O 1
ATOM 805 N N . LEU A 1 101 ? 21.985 -6.132 -9.521 1.00 95.00 101 LEU A N 1
ATOM 806 C CA . LEU A 1 101 ? 22.444 -4.848 -8.995 1.00 95.00 101 LEU A CA 1
ATOM 807 C C . LEU A 1 101 ? 22.122 -4.742 -7.501 1.00 95.00 101 LEU A C 1
ATOM 809 O O . LEU A 1 101 ? 21.000 -5.015 -7.075 1.00 95.00 101 LEU A O 1
ATOM 813 N N . SER A 1 102 ? 23.096 -4.308 -6.700 1.00 93.12 102 SER A N 1
ATOM 814 C CA . SER A 1 102 ? 22.920 -4.084 -5.257 1.00 93.12 102 SER A CA 1
ATOM 815 C C . SER A 1 102 ? 22.456 -2.665 -4.902 1.00 93.12 102 SER A C 1
ATOM 817 O O . SER A 1 102 ? 22.056 -2.426 -3.765 1.00 93.12 102 SER A O 1
ATOM 819 N N . TRP A 1 103 ? 22.477 -1.727 -5.854 1.00 91.75 103 TRP A N 1
ATOM 820 C CA . TRP A 1 103 ? 22.112 -0.323 -5.651 1.00 91.75 103 TRP A CA 1
ATOM 821 C C . TRP A 1 103 ? 21.507 0.295 -6.921 1.00 91.75 103 TRP A C 1
ATOM 823 O O . TRP A 1 103 ? 21.730 -0.188 -8.030 1.00 91.75 103 TRP A O 1
ATOM 833 N N . ALA A 1 104 ? 20.745 1.378 -6.746 1.00 92.44 104 ALA A N 1
ATOM 834 C CA . ALA A 1 104 ? 20.228 2.227 -7.819 1.00 92.44 104 ALA A CA 1
ATOM 835 C C . ALA A 1 104 ? 20.673 3.675 -7.585 1.00 92.44 104 ALA A C 1
ATOM 837 O O . ALA A 1 104 ? 20.669 4.141 -6.445 1.00 92.44 104 ALA A O 1
ATOM 838 N N . VAL A 1 105 ? 20.991 4.407 -8.655 1.00 90.69 105 VAL A N 1
ATOM 839 C CA . VAL A 1 105 ? 21.101 5.874 -8.595 1.00 90.69 105 VAL A CA 1
ATOM 840 C C . VAL A 1 105 ? 19.707 6.460 -8.745 1.00 90.69 105 VAL A C 1
ATOM 842 O O . VAL A 1 105 ? 19.020 6.161 -9.720 1.00 90.69 105 VAL A O 1
ATOM 845 N N . ILE A 1 106 ? 19.303 7.312 -7.807 1.00 88.38 106 ILE A N 1
ATOM 846 C CA . ILE A 1 106 ? 18.044 8.057 -7.880 1.00 88.38 106 ILE A CA 1
ATOM 847 C C . ILE A 1 106 ? 18.323 9.559 -7.850 1.00 88.38 106 ILE A C 1
ATOM 849 O O . ILE A 1 106 ? 19.240 10.015 -7.169 1.00 88.38 106 ILE A O 1
ATOM 853 N N . SER A 1 107 ? 17.517 10.332 -8.571 1.00 82.88 107 SER A N 1
ATOM 854 C CA . SER A 1 107 ? 17.463 11.787 -8.452 1.00 82.88 107 SER A CA 1
ATOM 855 C C . SER A 1 107 ? 16.181 12.170 -7.714 1.00 82.88 107 SER A C 1
ATOM 857 O O . SER A 1 107 ? 15.083 11.788 -8.115 1.00 82.88 107 SER A O 1
ATOM 859 N N . ILE A 1 108 ? 16.316 12.909 -6.611 1.00 82.25 108 ILE A N 1
ATOM 860 C CA . ILE A 1 108 ? 15.178 13.458 -5.865 1.00 82.25 108 ILE A CA 1
ATOM 861 C C . ILE A 1 108 ? 15.135 14.957 -6.160 1.00 82.25 108 ILE A C 1
ATOM 863 O O . ILE A 1 108 ? 15.900 15.723 -5.572 1.00 82.25 108 ILE A O 1
ATOM 867 N N . PRO A 1 109 ? 14.295 15.402 -7.101 1.00 73.88 109 PRO A N 1
ATOM 868 C CA . PRO A 1 109 ? 14.161 16.816 -7.383 1.00 73.88 109 PRO A CA 1
ATOM 869 C C . PRO A 1 109 ? 13.382 17.471 -6.246 1.00 73.88 109 PRO A C 1
ATOM 871 O O . PRO A 1 109 ? 12.256 17.091 -5.939 1.00 73.88 109 PRO A O 1
ATOM 874 N N . VAL A 1 110 ? 13.966 18.507 -5.652 1.00 73.88 110 VAL A N 1
ATOM 875 C CA . VAL A 1 110 ? 13.257 19.353 -4.680 1.00 73.88 110 VAL A CA 1
ATOM 876 C C . VAL A 1 110 ? 12.072 20.087 -5.324 1.00 73.88 110 VAL A C 1
ATOM 878 O O . VAL A 1 110 ? 11.113 20.415 -4.637 1.00 73.88 110 VAL A O 1
ATOM 881 N N . ASN A 1 111 ? 12.110 20.270 -6.653 1.00 71.62 111 ASN A N 1
ATOM 882 C CA . ASN A 1 111 ? 11.068 20.909 -7.453 1.00 71.62 111 ASN A CA 1
ATOM 883 C C . ASN A 1 111 ? 10.650 20.004 -8.619 1.00 71.62 111 ASN A C 1
ATOM 885 O O . ASN A 1 111 ? 11.446 19.743 -9.521 1.00 71.62 111 ASN A O 1
ATOM 889 N N . VAL A 1 112 ? 9.383 19.580 -8.646 1.00 66.19 112 VAL A N 1
ATOM 890 C CA . VAL A 1 112 ? 8.831 18.699 -9.695 1.00 66.19 112 VAL A CA 1
ATOM 891 C C . VAL A 1 112 ? 8.943 19.325 -11.093 1.00 66.19 112 VAL A C 1
ATOM 893 O O . VAL A 1 112 ? 9.157 18.609 -12.066 1.00 66.19 112 VAL A O 1
ATOM 896 N N . SER A 1 113 ? 8.919 20.658 -11.201 1.00 65.12 113 SER A N 1
ATOM 897 C CA . SER A 1 113 ? 9.126 21.392 -12.460 1.00 65.12 113 SER A CA 1
ATOM 898 C C . SER A 1 113 ? 10.476 21.101 -13.134 1.00 65.12 113 SER A C 1
ATOM 900 O O . SER A 1 113 ? 10.620 21.317 -14.333 1.00 65.12 113 SER A O 1
ATOM 902 N N . ALA A 1 114 ? 11.464 20.591 -12.390 1.00 62.28 114 ALA A N 1
ATOM 903 C CA . ALA A 1 114 ? 12.763 20.188 -12.927 1.00 62.28 114 ALA A CA 1
ATOM 904 C C . ALA A 1 114 ? 12.742 18.812 -13.629 1.00 62.28 114 ALA A C 1
ATOM 906 O O . ALA A 1 114 ? 13.747 18.416 -14.214 1.00 62.28 114 ALA A O 1
ATOM 907 N N . LEU A 1 115 ? 11.621 18.077 -13.584 1.00 64.69 115 LEU A N 1
ATOM 908 C CA . LEU A 1 115 ? 11.472 16.734 -14.164 1.00 64.69 115 LEU A CA 1
ATOM 909 C C . LEU A 1 115 ? 10.862 16.705 -15.571 1.00 64.69 115 LEU A C 1
ATOM 911 O O . LEU A 1 115 ? 10.496 15.628 -16.033 1.00 64.69 115 LEU A O 1
ATOM 915 N N . ALA A 1 116 ? 10.756 17.845 -16.260 1.00 59.34 116 ALA A N 1
ATOM 916 C CA . ALA A 1 116 ? 10.040 17.979 -17.537 1.00 59.34 116 ALA A CA 1
ATOM 917 C C . ALA A 1 116 ? 10.442 16.971 -18.644 1.00 59.34 116 ALA A C 1
ATOM 919 O O . ALA A 1 116 ? 9.709 16.810 -19.614 1.00 59.34 116 ALA A O 1
ATOM 920 N N . SER A 1 117 ? 11.582 16.288 -18.514 1.00 59.88 117 SER A N 1
ATOM 921 C CA . SER A 1 117 ? 12.104 15.311 -19.474 1.00 59.88 117 SER A CA 1
ATOM 922 C C . SER A 1 117 ? 11.914 13.837 -19.090 1.00 59.88 117 SER A C 1
ATOM 924 O O . SER A 1 117 ? 12.191 12.968 -19.918 1.00 59.88 117 SER A O 1
ATOM 926 N N . PHE A 1 118 ? 11.468 13.515 -17.872 1.00 59.31 118 PHE A N 1
ATOM 927 C CA . PHE A 1 118 ? 11.335 12.120 -17.444 1.00 59.31 118 PHE A CA 1
ATOM 928 C C . PHE A 1 118 ? 9.920 11.588 -17.694 1.00 59.31 118 PHE A C 1
ATOM 930 O O . PHE A 1 118 ? 8.948 12.250 -17.324 1.00 59.31 118 PHE A O 1
ATOM 937 N N . PRO A 1 119 ? 9.771 10.381 -18.278 1.00 58.56 119 PRO A N 1
ATOM 938 C CA . PRO A 1 119 ? 8.465 9.785 -18.512 1.00 58.56 119 PRO A CA 1
ATOM 939 C C . PRO A 1 119 ? 7.806 9.464 -17.172 1.00 58.56 119 PRO A C 1
ATOM 941 O O . PRO A 1 119 ? 8.116 8.466 -16.515 1.00 58.56 119 PRO A O 1
ATOM 944 N N . PHE A 1 120 ? 6.879 10.324 -16.767 1.00 60.03 120 PHE A N 1
ATOM 945 C CA . PHE A 1 120 ? 6.053 10.091 -15.601 1.00 60.03 120 PHE A CA 1
ATOM 946 C C . PHE A 1 120 ? 5.037 9.005 -15.967 1.00 60.03 120 PHE A C 1
ATOM 948 O O . PHE A 1 120 ? 4.088 9.250 -16.709 1.00 60.03 120 PHE A O 1
ATOM 955 N N . LYS A 1 121 ? 5.246 7.775 -15.484 1.00 56.38 121 LYS A N 1
ATOM 956 C CA . LYS A 1 121 ? 4.265 6.687 -15.623 1.00 56.38 121 LYS A CA 1
ATOM 957 C C . LYS A 1 121 ? 3.128 6.903 -14.630 1.00 56.38 121 LYS A C 1
ATOM 959 O O . LYS A 1 121 ? 2.998 6.195 -13.637 1.00 56.38 121 LYS A O 1
ATOM 964 N N . GLN A 1 122 ? 2.356 7.945 -14.883 1.00 57.12 122 GLN A N 1
ATOM 965 C CA . GLN A 1 122 ? 1.080 8.186 -14.242 1.00 57.12 122 GLN A CA 1
ATOM 966 C C . GLN A 1 122 ? 0.008 7.348 -14.955 1.00 57.12 122 GLN A C 1
ATOM 968 O O . GLN A 1 122 ? 0.127 7.100 -16.160 1.00 57.12 122 GLN A O 1
ATOM 973 N N . PRO A 1 123 ? -1.019 6.868 -14.238 1.00 39.09 123 PRO A N 1
ATOM 974 C CA . PRO A 1 123 ? -2.162 6.259 -14.894 1.00 39.09 123 PRO A CA 1
ATOM 975 C C . PRO A 1 123 ? -2.816 7.276 -15.853 1.00 39.09 123 PRO A C 1
ATOM 977 O O . PRO A 1 123 ? -2.807 8.471 -15.569 1.00 39.09 123 PRO A O 1
ATOM 980 N N . PRO A 1 124 ? -3.378 6.833 -16.990 1.00 41.84 124 PRO A N 1
ATOM 981 C CA . PRO A 1 124 ? -3.720 7.693 -18.132 1.00 41.84 124 PRO A CA 1
ATOM 982 C C . PRO A 1 124 ? -4.812 8.759 -17.892 1.00 41.84 124 PRO A C 1
ATOM 984 O O . PRO A 1 124 ? -5.183 9.455 -18.830 1.00 41.84 124 PRO A O 1
ATOM 987 N N . TRP A 1 125 ? -5.330 8.907 -16.670 1.00 58.16 125 TRP A N 1
ATOM 988 C CA . TRP A 1 125 ? -6.426 9.817 -16.315 1.00 58.16 125 TRP A CA 1
ATOM 989 C C . TRP A 1 125 ? -6.035 10.978 -15.382 1.00 58.16 125 TRP A C 1
ATOM 991 O O . TRP A 1 125 ? -6.920 11.712 -14.956 1.00 58.16 125 TRP A O 1
ATOM 1001 N N . THR A 1 126 ? -4.753 11.177 -15.058 1.00 50.53 126 THR A N 1
ATOM 1002 C CA . THR A 1 126 ? -4.296 12.233 -1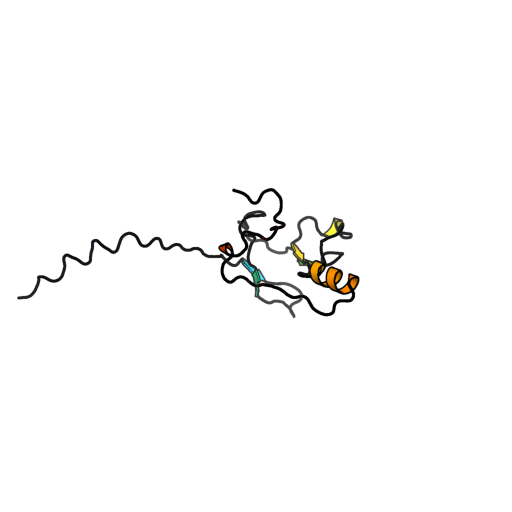4.122 1.00 50.53 126 THR A CA 1
ATOM 1003 C C . THR A 1 126 ? -3.957 13.582 -14.776 1.00 50.53 126 THR A C 1
ATOM 1005 O O . THR A 1 126 ? -3.277 14.400 -14.165 1.00 50.53 126 THR A O 1
ATOM 1008 N N . LEU A 1 127 ? -4.416 13.841 -16.006 1.00 48.09 127 LEU A N 1
ATOM 1009 C CA . LEU A 1 127 ? -4.291 15.149 -16.663 1.00 48.09 127 LEU A CA 1
ATOM 1010 C C . LEU A 1 127 ? -5.638 15.881 -16.696 1.00 48.09 127 LEU A C 1
ATOM 1012 O O . LEU A 1 127 ? -6.238 15.964 -17.762 1.00 48.09 127 LEU A O 1
ATOM 1016 N N . TRP A 1 128 ? -6.078 16.422 -15.556 1.00 45.78 128 TRP A N 1
ATOM 1017 C CA . TRP A 1 128 ? -7.048 17.526 -15.483 1.00 45.78 128 TRP A CA 1
ATOM 1018 C C . TRP A 1 128 ? -6.735 18.394 -14.265 1.00 45.78 128 TRP A C 1
ATOM 1020 O O . TRP A 1 128 ? -6.617 17.815 -13.163 1.00 45.78 128 TRP A O 1
#

Organism: Amphilophus citrinellus (NCBI:txid61819)

pLDDT: mean 74.68, std 18.09, range [38.12, 96.12]

Sequence (128 aa):
VVRKFQDWICLFLFRLPLGLGVNELLYFRVISPEEIGYLFSAAPAKDFGGTFTSFYDEIFLVPADPADGCSDMKNRDILQGQVILVERGMMIRRSLQRQALSWAVISIPVNVSALASFPFKQPPWTLW

Foldseek 3Di:
DDDDDPDPPPPPPPDDPPPCPDLPWDWDADPPDPVRRDIDTDRDDPQDDDDPPDDDPPADAAQFVVQQPPDDTPPVVVPVPHHYHHDPPVVVVVVCVVVVHPDDDDDDDPDVVVCPPDPDPDDPPPDD

Secondary structure (DSSP, 8-state):
----S-SSSSSSSS-----------EEEE--SSGGG--EEEEPPPSSSS----S---S--EEE-SSTT-SS--S-HHHHTTSEEE--TTHHHHHHHHHTT-S-------SSGGGGTTS-----TT---